Protein AF-A0A2D6NAE9-F1 (afdb_monomer)

pLDDT: mean 91.31, std 7.43, range [67.5, 97.75]

Mean predicted aligned error: 3.74 Å

Structure (mmCIF, N/CA/C/O backbone):
data_AF-A0A2D6NAE9-F1
#
_entry.id   AF-A0A2D6NAE9-F1
#
loop_
_atom_site.group_PDB
_atom_site.id
_atom_site.type_symbol
_atom_site.label_atom_id
_atom_site.label_alt_id
_atom_site.label_comp_id
_atom_site.label_asym_id
_atom_site.label_enti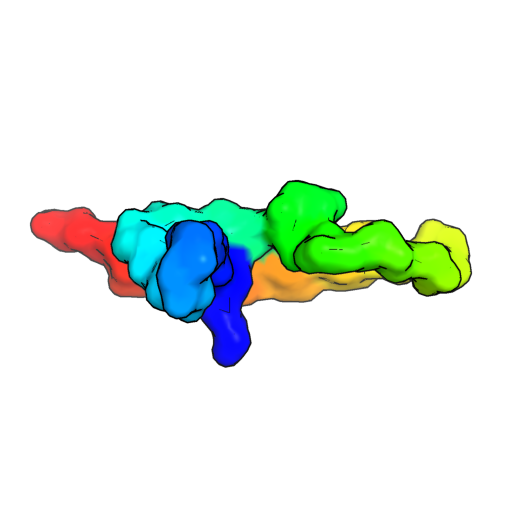ty_id
_atom_site.label_seq_id
_atom_site.pdbx_PDB_ins_code
_atom_site.Cartn_x
_atom_site.Cartn_y
_atom_site.Cartn_z
_atom_site.occupancy
_atom_site.B_iso_or_equiv
_atom_site.auth_seq_id
_atom_site.auth_comp_id
_atom_site.auth_asym_id
_atom_site.auth_atom_id
_atom_site.pdbx_PDB_model_num
ATOM 1 N N . ARG A 1 1 ? -8.895 4.088 -3.466 1.00 67.50 1 ARG A N 1
ATOM 2 C CA . ARG A 1 1 ? -7.942 2.953 -3.549 1.00 67.50 1 ARG A CA 1
ATOM 3 C C . ARG A 1 1 ? -7.078 3.039 -2.304 1.00 67.50 1 ARG A C 1
ATOM 5 O O . ARG A 1 1 ? -6.393 4.039 -2.166 1.00 67.50 1 ARG A O 1
ATOM 12 N N . GLU A 1 2 ? -7.211 2.099 -1.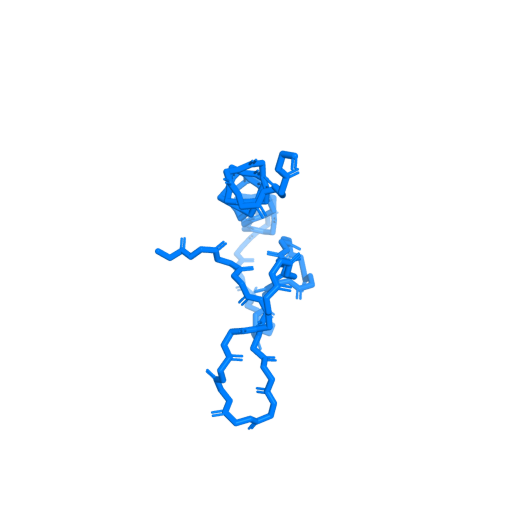371 1.00 85.81 2 GLU A N 1
ATOM 13 C CA . GLU A 1 2 ? -6.693 2.270 0.003 1.00 85.81 2 GLU A CA 1
ATOM 14 C C . GLU A 1 2 ? -5.390 1.517 0.276 1.00 85.81 2 GLU A C 1
ATOM 16 O O . GLU A 1 2 ? -4.738 1.757 1.286 1.00 85.81 2 GLU A O 1
ATOM 21 N N . MET A 1 3 ? -5.000 0.635 -0.651 1.00 95.62 3 MET A N 1
ATOM 22 C CA . MET A 1 3 ? -3.930 -0.349 -0.464 1.00 95.62 3 MET A CA 1
ATOM 23 C C . MET A 1 3 ? -4.174 -1.282 0.732 1.00 95.62 3 MET A C 1
ATOM 25 O O . MET A 1 3 ? -3.233 -1.749 1.371 1.00 95.62 3 MET A O 1
ATOM 29 N N . GLN A 1 4 ? -5.446 -1.544 1.041 1.00 96.69 4 GLN A N 1
ATOM 30 C CA . GLN A 1 4 ? -5.843 -2.516 2.049 1.00 96.69 4 GLN A CA 1
ATOM 31 C C . GLN A 1 4 ? -5.545 -3.932 1.547 1.00 96.69 4 GLN A C 1
ATOM 33 O O . GLN A 1 4 ? -5.807 -4.248 0.384 1.00 96.69 4 GLN A O 1
ATOM 38 N N . VAL A 1 5 ? -4.982 -4.769 2.415 1.00 96.50 5 VAL A N 1
ATOM 39 C CA . VAL A 1 5 ? -4.743 -6.182 2.105 1.00 96.50 5 VAL A CA 1
ATOM 40 C C . VAL A 1 5 ? -6.082 -6.900 2.028 1.00 96.50 5 VAL A C 1
ATOM 42 O O . VAL A 1 5 ? -6.968 -6.638 2.840 1.00 96.50 5 VAL A O 1
ATOM 45 N N . LEU A 1 6 ? -6.225 -7.791 1.052 1.00 95.44 6 LEU A N 1
ATOM 46 C CA . LEU A 1 6 ? -7.423 -8.600 0.875 1.00 95.44 6 LEU A CA 1
ATOM 47 C C . LEU A 1 6 ? -7.225 -9.983 1.499 1.00 95.44 6 LEU A C 1
ATOM 49 O O . LEU A 1 6 ? -6.127 -10.537 1.442 1.00 95.44 6 LEU A O 1
ATOM 53 N N . ASP A 1 7 ? -8.285 -10.525 2.085 1.00 96.19 7 ASP A N 1
ATOM 54 C CA . ASP A 1 7 ? -8.366 -11.932 2.452 1.00 96.19 7 ASP A CA 1
ATOM 55 C C . ASP A 1 7 ? -8.647 -12.818 1.225 1.00 96.19 7 ASP A C 1
ATOM 57 O O . ASP A 1 7 ? -8.769 -12.349 0.090 1.00 96.19 7 ASP A O 1
ATOM 61 N N . GLU A 1 8 ? -8.757 -14.125 1.456 1.00 96.50 8 GLU A N 1
ATOM 62 C CA . GLU A 1 8 ? -9.017 -15.118 0.408 1.00 96.50 8 GLU A CA 1
ATOM 63 C C . GLU A 1 8 ? -10.377 -14.930 -0.285 1.00 96.50 8 GLU A C 1
ATOM 65 O O . GLU A 1 8 ? -10.547 -15.340 -1.432 1.00 96.50 8 GLU A O 1
ATOM 70 N N . ALA A 1 9 ? -11.3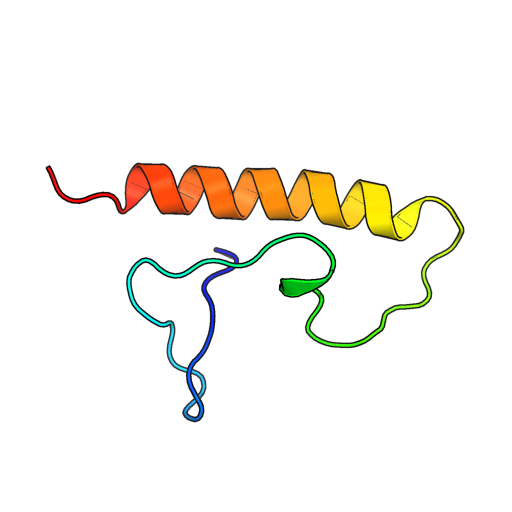38 -14.278 0.377 1.00 96.94 9 ALA A N 1
ATOM 71 C CA . ALA A 1 9 ? -12.643 -13.944 -0.185 1.00 96.94 9 ALA A CA 1
ATOM 72 C C . ALA A 1 9 ? -12.637 -12.598 -0.936 1.00 96.94 9 ALA A C 1
ATOM 74 O O . ALA A 1 9 ? -13.675 -12.170 -1.444 1.00 96.94 9 ALA A O 1
ATOM 75 N N . GLY A 1 10 ? -11.487 -11.918 -1.012 1.00 94.75 10 GLY A N 1
ATOM 76 C CA . GLY A 1 10 ? -11.349 -10.602 -1.631 1.00 94.75 10 GLY A CA 1
ATOM 77 C C . GLY A 1 10 ? -11.843 -9.449 -0.753 1.00 94.75 10 GLY A C 1
ATOM 78 O O . GLY A 1 10 ? -11.984 -8.330 -1.247 1.00 94.75 10 GLY A O 1
ATOM 79 N N . SER A 1 11 ? -12.111 -9.696 0.531 1.00 96.69 11 SER A N 1
ATOM 80 C CA . SER A 1 11 ? -12.541 -8.677 1.489 1.00 96.69 11 SER A CA 1
ATOM 81 C C . SER A 1 11 ? -11.341 -8.010 2.156 1.00 96.69 11 SER A C 1
ATOM 83 O O . SER A 1 11 ? -10.333 -8.645 2.452 1.00 96.69 11 SER A O 1
ATOM 85 N N . GLY A 1 12 ? -11.430 -6.702 2.395 1.00 95.75 12 GLY A N 1
ATOM 86 C CA . GLY A 1 12 ? -10.347 -5.948 3.021 1.00 95.75 12 GLY A CA 1
ATOM 87 C C . GLY A 1 12 ? -10.131 -6.3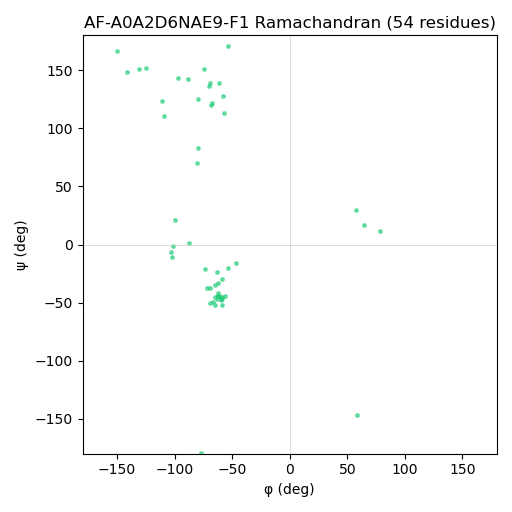45 4.483 1.00 95.75 12 GLY A C 1
ATOM 88 O O . GLY A 1 12 ? -11.026 -6.179 5.311 1.00 95.75 12 GLY A O 1
ATOM 89 N N . ILE A 1 13 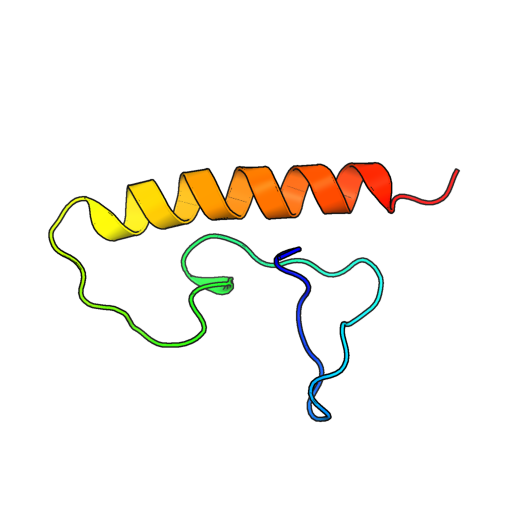? -8.923 -6.795 4.825 1.00 96.31 13 ILE A N 1
ATOM 90 C CA . ILE A 1 13 ? -8.538 -7.121 6.200 1.00 96.31 13 ILE A CA 1
ATOM 91 C C . ILE A 1 13 ? -8.479 -5.817 7.011 1.00 96.31 13 ILE A C 1
ATOM 93 O O . ILE A 1 13 ? -7.718 -4.904 6.660 1.00 96.31 13 ILE A O 1
ATOM 97 N N . PRO A 1 14 ? -9.271 -5.672 8.092 1.00 95.31 14 PRO A N 1
ATOM 98 C CA . PRO A 1 14 ? -9.333 -4.423 8.838 1.00 95.31 14 PRO A CA 1
ATOM 99 C C . PRO A 1 14 ? -7.964 -3.998 9.366 1.00 95.31 14 PRO A C 1
ATOM 101 O O . PRO A 1 14 ? -7.295 -4.752 10.071 1.00 95.31 14 PRO A O 1
ATOM 104 N N . ARG A 1 15 ? -7.588 -2.748 9.067 1.00 94.81 15 ARG A N 1
ATOM 105 C CA . ARG A 1 15 ? -6.348 -2.099 9.533 1.00 94.81 15 ARG A CA 1
ATOM 106 C C . ARG A 1 15 ? -5.050 -2.739 9.020 1.00 94.81 15 ARG A C 1
ATOM 108 O O . ARG A 1 15 ? -3.985 -2.441 9.555 1.00 94.81 15 ARG A O 1
ATOM 115 N N . LEU A 1 16 ? -5.121 -3.563 7.977 1.00 96.94 16 LEU A N 1
ATOM 116 C CA . LEU A 1 16 ? -3.948 -4.129 7.322 1.00 96.94 16 LEU A CA 1
ATOM 117 C C . LEU A 1 16 ? -3.788 -3.540 5.919 1.00 96.94 16 LEU A C 1
ATOM 119 O O . LEU A 1 16 ? -4.687 -3.636 5.085 1.00 96.94 16 LEU A O 1
ATOM 123 N N . TYR A 1 17 ? -2.623 -2.951 5.659 1.00 96.94 17 TYR A N 1
ATOM 124 C CA . TYR A 1 17 ? -2.298 -2.290 4.397 1.00 96.94 17 TYR A CA 1
ATOM 125 C C . TYR A 1 17 ? -0.942 -2.769 3.885 1.00 96.94 17 TYR A C 1
ATOM 127 O O . TYR A 1 17 ? -0.062 -3.107 4.678 1.00 96.94 17 TYR A O 1
ATOM 135 N N . ALA A 1 18 ? -0.762 -2.770 2.567 1.00 96.81 18 ALA A N 1
ATOM 136 C CA . ALA A 1 18 ? 0.487 -3.140 1.910 1.00 96.81 18 ALA A CA 1
ATOM 137 C C . ALA A 1 18 ? 0.968 -2.022 0.980 1.00 96.81 18 ALA A C 1
ATOM 139 O O . ALA A 1 18 ? 0.183 -1.243 0.453 1.00 96.81 18 ALA A O 1
ATOM 140 N N . ALA A 1 19 ? 2.276 -1.935 0.770 1.00 96.56 19 ALA A N 1
ATOM 141 C CA . ALA A 1 19 ? 2.889 -0.960 -0.122 1.00 96.56 19 ALA A CA 1
ATOM 142 C C . ALA A 1 19 ? 4.179 -1.525 -0.721 1.00 96.56 19 ALA A C 1
ATOM 144 O O . ALA A 1 19 ? 4.709 -2.536 -0.252 1.00 96.56 19 ALA A O 1
ATOM 145 N N . GLY A 1 20 ? 4.686 -0.862 -1.759 1.00 93.81 20 GLY A N 1
ATOM 146 C CA . GLY A 1 20 ? 5.861 -1.309 -2.496 1.00 93.81 20 GLY A CA 1
ATOM 147 C C . GLY A 1 20 ? 5.663 -2.701 -3.087 1.00 93.81 20 GLY A C 1
ATOM 148 O O . GLY A 1 20 ? 4.547 -3.078 -3.446 1.00 93.81 20 GLY A O 1
ATOM 149 N N . VAL A 1 21 ? 6.750 -3.467 -3.156 1.00 91.25 21 VAL A N 1
ATOM 150 C CA . VAL A 1 21 ? 6.760 -4.816 -3.747 1.00 91.25 21 VAL A CA 1
ATOM 151 C C . VAL A 1 21 ? 5.786 -5.779 -3.058 1.00 91.25 21 VAL A C 1
ATOM 153 O O . VAL A 1 21 ? 5.208 -6.633 -3.713 1.00 91.25 21 VAL A O 1
ATOM 156 N N . ASN A 1 22 ? 5.518 -5.593 -1.761 1.00 91.00 22 ASN A N 1
ATOM 157 C CA . ASN A 1 22 ? 4.557 -6.417 -1.019 1.00 91.00 22 ASN A CA 1
ATOM 158 C C . ASN A 1 22 ? 3.094 -6.103 -1.382 1.00 91.00 22 ASN A C 1
ATOM 160 O O . ASN A 1 22 ? 2.211 -6.912 -1.117 1.00 91.00 22 ASN A O 1
ATOM 164 N N . GLY A 1 23 ? 2.823 -4.918 -1.938 1.00 89.44 23 GLY A N 1
ATOM 165 C CA . GLY A 1 23 ? 1.501 -4.510 -2.431 1.00 89.44 23 GLY A CA 1
ATOM 166 C C . GLY A 1 23 ? 1.357 -4.607 -3.954 1.00 89.44 23 GLY A C 1
ATOM 167 O O . GLY A 1 23 ? 0.298 -4.284 -4.491 1.00 89.44 23 GLY A O 1
ATOM 168 N N . GLU A 1 24 ? 2.414 -5.016 -4.657 1.00 86.12 24 GLU A N 1
ATOM 169 C CA . GLU A 1 24 ? 2.460 -5.191 -6.108 1.00 86.12 24 GLU A CA 1
ATOM 170 C C . GLU A 1 24 ? 1.794 -6.536 -6.449 1.00 86.12 24 GLU A C 1
ATOM 172 O O . GLU A 1 24 ? 2.446 -7.568 -6.532 1.00 86.12 24 GLU A O 1
ATOM 177 N N . GLY A 1 25 ? 0.458 -6.553 -6.541 1.00 78.44 25 GLY A N 1
ATOM 178 C CA . GLY A 1 25 ? -0.336 -7.794 -6.617 1.00 78.44 25 GLY A CA 1
ATOM 179 C C . GLY A 1 25 ? 0.060 -8.791 -7.722 1.00 78.44 25 GLY A C 1
ATOM 180 O O . GLY A 1 25 ? -0.262 -9.970 -7.617 1.00 78.44 25 GLY A O 1
ATOM 181 N N . ALA A 1 26 ? 0.771 -8.347 -8.758 1.00 77.38 26 ALA A N 1
ATOM 1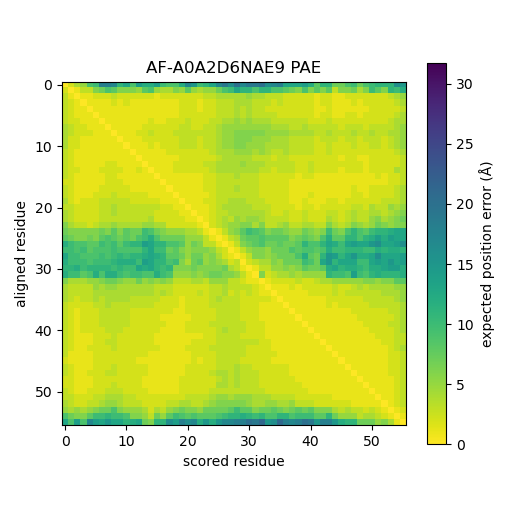82 C CA . ALA A 1 26 ? 1.481 -9.203 -9.701 1.00 77.38 26 ALA A CA 1
ATOM 183 C C . ALA A 1 26 ? 2.808 -8.536 -10.069 1.00 77.38 26 ALA A C 1
ATOM 185 O O . ALA A 1 26 ? 2.868 -7.309 -10.131 1.00 77.38 26 ALA A O 1
ATOM 186 N N . ALA A 1 27 ? 3.839 -9.337 -10.359 1.00 74.44 27 ALA A N 1
ATOM 187 C CA . ALA A 1 27 ? 5.124 -8.817 -10.813 1.00 74.44 27 ALA A CA 1
ATOM 188 C C . ALA A 1 27 ? 4.929 -7.977 -12.084 1.00 74.44 27 ALA A C 1
ATOM 190 O O . ALA A 1 27 ? 4.569 -8.509 -13.139 1.00 74.44 27 ALA A O 1
ATOM 191 N N . PHE A 1 28 ? 5.160 -6.669 -11.982 1.00 79.00 28 PHE A N 1
ATOM 192 C CA . PHE A 1 28 ? 5.061 -5.758 -13.106 1.00 79.00 28 PHE A CA 1
ATOM 193 C C . PHE A 1 28 ? 6.458 -5.285 -13.499 1.00 79.00 28 PHE A C 1
ATOM 195 O O . PHE A 1 28 ? 7.111 -4.511 -12.803 1.00 79.00 28 PHE A O 1
ATOM 202 N N . LEU A 1 29 ? 6.919 -5.735 -14.667 1.00 78.19 29 LEU A N 1
ATOM 203 C CA . LEU A 1 29 ? 8.190 -5.298 -15.242 1.00 78.19 29 LEU A CA 1
ATOM 204 C C . LEU A 1 29 ? 8.019 -3.938 -15.925 1.00 78.19 29 LEU A C 1
ATOM 206 O O . LEU A 1 29 ? 8.047 -3.813 -17.149 1.00 78.19 29 LEU A O 1
ATOM 210 N N . GLY A 1 30 ? 7.816 -2.905 -15.113 1.00 76.12 30 GLY A N 1
ATOM 211 C CA . GLY A 1 30 ? 7.985 -1.528 -15.548 1.00 76.12 30 GLY A CA 1
ATOM 212 C C . GLY A 1 30 ? 9.473 -1.201 -15.670 1.00 76.12 30 GLY A C 1
ATOM 213 O O . GLY A 1 30 ? 10.299 -1.778 -14.968 1.00 76.12 30 GLY A O 1
ATOM 214 N N . GLY A 1 31 ? 9.840 -0.280 -16.565 1.00 84.69 31 GLY A N 1
ATOM 215 C CA . GLY A 1 31 ? 11.240 0.134 -16.733 1.00 84.69 31 GLY A CA 1
ATOM 216 C C . GLY A 1 31 ? 11.909 0.585 -15.420 1.00 84.69 31 GLY A C 1
ATOM 217 O O . GLY A 1 31 ? 11.242 0.791 -14.413 1.00 84.69 31 GLY A O 1
ATOM 218 N N . HIS A 1 32 ? 13.227 0.805 -15.449 1.00 80.31 32 HIS A N 1
ATOM 219 C CA . HIS A 1 32 ? 14.132 0.971 -14.291 1.00 80.31 32 HIS A CA 1
ATOM 220 C C . HIS A 1 32 ? 13.706 1.915 -13.135 1.00 80.31 32 HIS A C 1
ATOM 222 O O . HIS A 1 32 ? 14.283 1.833 -12.057 1.00 80.31 32 HIS A O 1
ATOM 228 N N . GLY A 1 33 ? 12.714 2.795 -13.306 1.00 87.38 33 GLY A N 1
ATOM 229 C CA . GLY A 1 33 ? 12.176 3.660 -12.242 1.00 87.38 33 GLY A CA 1
ATOM 230 C C . GLY A 1 33 ? 10.827 3.225 -11.655 1.00 87.38 33 GLY A C 1
ATOM 231 O O . GLY A 1 33 ? 10.358 3.836 -10.694 1.00 87.38 33 GLY A O 1
ATOM 232 N N . HIS A 1 34 ? 10.182 2.199 -12.215 1.00 91.38 34 HIS A N 1
ATOM 233 C CA . HIS A 1 34 ? 8.804 1.849 -11.878 1.00 91.38 34 HIS A CA 1
ATOM 234 C C . HIS A 1 34 ? 8.645 1.438 -10.414 1.00 91.38 34 HIS A C 1
ATOM 236 O O . HIS A 1 34 ? 7.771 1.965 -9.734 1.00 91.38 34 HIS A O 1
ATOM 242 N N . HIS A 1 35 ? 9.517 0.567 -9.902 1.00 90.44 35 HIS A N 1
ATOM 243 C CA . HIS A 1 35 ? 9.409 0.081 -8.524 1.00 90.44 35 HIS A CA 1
ATOM 244 C C . HIS A 1 35 ? 9.557 1.201 -7.486 1.00 90.44 35 HIS A C 1
ATOM 246 O O . HIS A 1 35 ? 8.891 1.166 -6.455 1.00 90.44 35 HIS A O 1
ATOM 252 N N . LEU A 1 36 ? 10.373 2.225 -7.764 1.00 92.19 36 LEU A N 1
ATOM 253 C CA . LEU A 1 36 ? 10.488 3.393 -6.886 1.00 92.19 36 LEU A CA 1
ATOM 254 C C . LEU A 1 36 ? 9.210 4.227 -6.910 1.00 92.19 36 LEU A C 1
ATOM 256 O O . LEU A 1 36 ? 8.657 4.525 -5.854 1.00 92.19 36 LEU A O 1
ATOM 260 N N . ALA A 1 37 ? 8.715 4.566 -8.104 1.00 92.94 37 ALA A N 1
ATOM 261 C CA . ALA A 1 37 ? 7.459 5.299 -8.243 1.00 92.94 37 ALA A CA 1
ATOM 262 C C . ALA A 1 37 ? 6.303 4.552 -7.554 1.00 92.94 37 ALA A C 1
ATOM 264 O O . ALA A 1 37 ? 5.551 5.144 -6.780 1.00 92.94 37 ALA A O 1
ATOM 265 N N . TRP A 1 38 ? 6.225 3.236 -7.759 1.00 93.06 38 TRP A N 1
ATOM 266 C CA . TRP A 1 38 ? 5.265 2.356 -7.105 1.00 93.06 38 TRP A CA 1
ATOM 267 C C . TRP A 1 38 ? 5.396 2.395 -5.581 1.00 93.06 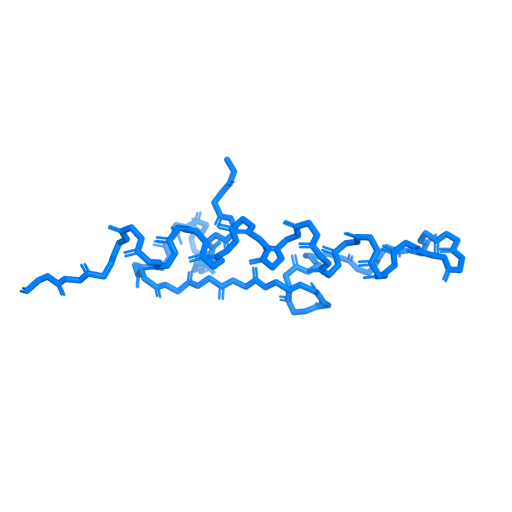38 TRP A C 1
ATOM 269 O O . TRP A 1 38 ? 4.411 2.655 -4.889 1.00 93.06 38 TRP A O 1
ATOM 279 N N . ALA A 1 39 ? 6.600 2.198 -5.041 1.00 94.12 39 ALA A N 1
ATOM 280 C CA . ALA A 1 39 ? 6.839 2.203 -3.602 1.00 94.12 39 ALA A CA 1
ATOM 281 C C . ALA A 1 39 ? 6.444 3.532 -2.947 1.00 94.12 39 ALA A 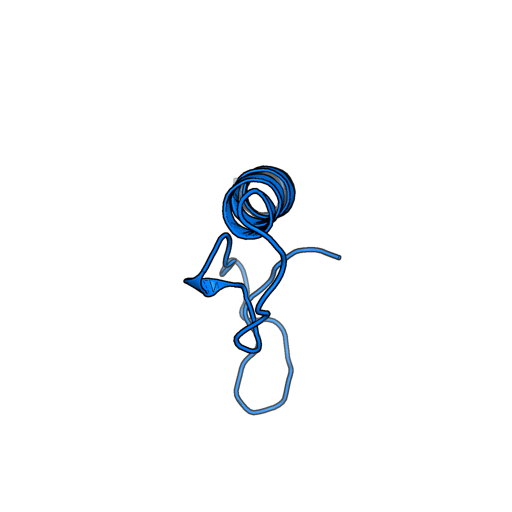C 1
ATOM 283 O O . ALA A 1 39 ? 5.743 3.523 -1.935 1.00 94.12 39 ALA A O 1
ATOM 284 N N . PHE A 1 40 ? 6.815 4.670 -3.541 1.00 95.94 40 PHE A N 1
ATOM 285 C CA . PHE A 1 40 ? 6.470 5.980 -2.989 1.00 95.94 40 PHE A CA 1
ATOM 286 C C . PHE A 1 40 ? 4.967 6.256 -3.042 1.00 95.94 40 PHE A C 1
ATOM 288 O O . PHE A 1 40 ? 4.373 6.620 -2.025 1.00 95.94 40 PHE A O 1
ATOM 295 N N . SER A 1 41 ? 4.327 6.049 -4.197 1.00 95.25 41 SER A N 1
ATOM 296 C CA . SER A 1 41 ? 2.893 6.317 -4.342 1.00 95.25 41 SER A CA 1
ATOM 297 C C . SER A 1 41 ? 2.045 5.389 -3.471 1.00 95.25 41 SER A C 1
ATOM 299 O O . SER A 1 41 ? 1.139 5.848 -2.775 1.00 95.25 41 SER A O 1
ATOM 301 N N . THR A 1 42 ? 2.342 4.087 -3.459 1.00 96.75 42 THR A N 1
ATOM 302 C CA . THR A 1 42 ? 1.598 3.129 -2.626 1.00 96.75 42 THR A CA 1
ATOM 303 C C . THR A 1 42 ? 1.863 3.329 -1.137 1.00 96.75 4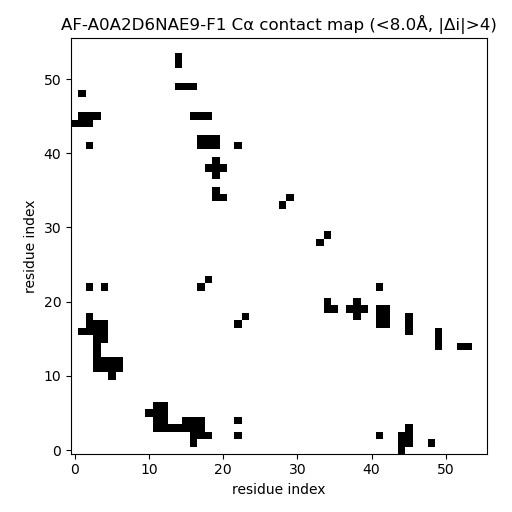2 THR A C 1
ATOM 305 O O . THR A 1 42 ? 0.918 3.255 -0.356 1.00 96.75 42 THR A O 1
ATOM 308 N N . GLY A 1 43 ? 3.095 3.668 -0.741 1.00 97.00 43 GLY A N 1
ATOM 309 C CA . GLY A 1 43 ? 3.450 3.974 0.646 1.00 97.00 43 GLY A CA 1
ATOM 310 C C . GLY A 1 43 ? 2.692 5.181 1.191 1.00 97.00 43 GLY A C 1
ATOM 311 O O . GLY A 1 43 ? 2.137 5.115 2.287 1.00 97.00 43 GLY A O 1
ATOM 312 N N . GLN A 1 44 ? 2.583 6.256 0.405 1.00 97.75 44 GLN A N 1
ATOM 313 C CA . GLN A 1 44 ? 1.797 7.432 0.784 1.00 97.75 44 GLN A CA 1
ATOM 314 C C . GLN A 1 44 ? 0.315 7.083 0.992 1.00 97.75 44 GLN A C 1
ATOM 316 O O . GLN A 1 44 ? -0.292 7.505 1.982 1.00 97.75 44 GLN A O 1
ATOM 321 N N . ILE A 1 45 ? -0.269 6.305 0.075 1.00 97.38 45 ILE A N 1
ATOM 322 C CA . ILE A 1 45 ? -1.676 5.894 0.150 1.00 97.38 45 ILE A CA 1
ATOM 323 C C . ILE A 1 45 ? -1.904 4.992 1.370 1.00 97.38 45 ILE A C 1
ATOM 325 O O . ILE A 1 45 ? -2.784 5.280 2.181 1.00 97.38 45 ILE A O 1
ATOM 329 N N . ALA A 1 46 ? -1.104 3.934 1.528 1.00 97.44 46 ALA A N 1
ATOM 330 C CA . ALA A 1 46 ? -1.217 2.990 2.638 1.00 97.44 46 ALA A CA 1
ATOM 331 C C . ALA A 1 46 ? -1.038 3.690 3.992 1.00 97.44 46 ALA A C 1
ATOM 333 O O . ALA A 1 46 ? -1.870 3.534 4.882 1.00 97.44 46 ALA A O 1
ATOM 334 N N . GLY A 1 47 ? -0.004 4.527 4.129 1.00 97.00 47 GLY A N 1
ATOM 335 C CA . GLY A 1 47 ? 0.279 5.263 5.362 1.00 97.00 47 GLY A CA 1
ATOM 336 C C . GLY A 1 47 ? -0.838 6.237 5.745 1.00 97.00 47 GLY A C 1
ATOM 337 O O . GLY A 1 47 ? -1.238 6.291 6.907 1.00 97.00 47 GLY A O 1
ATOM 338 N N . THR A 1 48 ? -1.405 6.954 4.767 1.00 97.50 48 THR A N 1
ATOM 339 C CA . THR A 1 48 ? -2.528 7.876 5.011 1.00 97.50 48 THR A CA 1
ATOM 340 C C . THR A 1 48 ? -3.762 7.134 5.526 1.00 97.50 48 THR A C 1
ATOM 342 O O . THR A 1 48 ? -4.400 7.590 6.474 1.00 97.50 48 THR A O 1
ATOM 345 N N . ASN A 1 49 ? -4.101 5.988 4.930 1.00 96.94 49 ASN A N 1
ATOM 346 C CA . ASN A 1 49 ? -5.259 5.202 5.363 1.00 96.94 49 ASN A CA 1
ATOM 347 C C . ASN A 1 49 ? -5.015 4.505 6.706 1.00 96.94 49 ASN A C 1
ATOM 349 O O . ASN A 1 49 ? -5.914 4.484 7.544 1.00 96.94 49 ASN A O 1
ATOM 353 N N . ALA A 1 50 ? -3.798 4.015 6.957 1.00 96.56 50 ALA A N 1
ATOM 354 C CA . ALA A 1 50 ? -3.421 3.449 8.248 1.00 96.56 50 ALA A CA 1
ATOM 355 C C . ALA A 1 50 ? -3.587 4.469 9.385 1.00 96.56 50 ALA A C 1
ATOM 357 O O . ALA A 1 50 ? -4.227 4.168 10.392 1.00 96.56 50 ALA A O 1
ATOM 358 N N . ALA A 1 51 ? -3.098 5.698 9.192 1.00 96.56 51 ALA A N 1
ATOM 359 C CA . ALA A 1 51 ? -3.250 6.776 10.167 1.00 96.56 51 ALA A CA 1
ATOM 360 C C . ALA A 1 51 ? -4.724 7.136 10.415 1.00 96.56 51 ALA A C 1
ATOM 362 O O . ALA A 1 51 ? -5.143 7.276 11.560 1.00 96.56 51 ALA A O 1
ATOM 363 N N . ARG A 1 52 ? -5.531 7.244 9.350 1.00 95.44 52 ARG A N 1
ATOM 364 C CA . ARG A 1 52 ? -6.968 7.561 9.450 1.00 95.44 52 ARG A CA 1
ATOM 365 C C . ARG A 1 52 ? -7.782 6.482 10.165 1.00 95.44 52 ARG A C 1
ATOM 367 O O . ARG A 1 52 ? -8.729 6.818 10.862 1.00 95.44 52 ARG A O 1
ATOM 374 N N . ASN A 1 53 ? -7.421 5.213 9.986 1.00 93.94 53 ASN A N 1
ATOM 375 C CA . ASN A 1 53 ? -8.146 4.061 10.530 1.00 93.94 53 ASN A CA 1
ATOM 376 C C . ASN A 1 53 ? -7.505 3.496 11.811 1.00 93.94 53 ASN A C 1
ATOM 378 O O . ASN A 1 53 ? -7.727 2.334 12.164 1.00 93.94 53 ASN A O 1
ATOM 382 N N . THR A 1 54 ? -6.695 4.300 12.503 1.00 91.19 54 THR A N 1
ATOM 383 C CA . THR A 1 54 ? -6.173 3.956 13.829 1.00 91.19 54 THR A CA 1
ATOM 384 C C . THR A 1 54 ? -7.260 4.236 14.877 1.00 91.19 54 THR A C 1
ATOM 386 O O . THR A 1 54 ? -7.782 5.350 14.901 1.00 91.19 54 THR A O 1
ATOM 389 N N . PRO A 1 55 ? -7.641 3.257 15.722 1.00 84.19 55 PRO A N 1
ATOM 390 C CA . PRO A 1 55 ? -8.577 3.492 16.819 1.00 84.19 55 PRO A CA 1
ATOM 391 C C . PRO A 1 55 ? -8.014 4.525 17.802 1.00 84.19 55 PRO A C 1
ATOM 393 O O . PRO A 1 55 ? -6.820 4.485 18.103 1.00 84.19 55 PRO A O 1
ATOM 396 N N . VAL A 1 56 ? -8.877 5.422 18.283 1.00 76.94 56 VAL A N 1
ATOM 397 C CA . VAL A 1 56 ? -8.576 6.365 19.375 1.00 76.94 56 VAL A CA 1
ATOM 398 C C . VAL A 1 56 ? -8.705 5.710 20.742 1.00 76.94 56 VAL A C 1
ATOM 400 O O . VAL A 1 56 ? -9.567 4.811 20.882 1.00 76.94 56 VAL A O 1
#

Solvent-accessible surface area (backbone atoms only — not comparable to full-atom values): 3396 Å² total; per-residue (Å²): 133,53,43,54,37,60,48,97,86,67,46,68,43,85,87,38,60,32,37,30,78,82,46,47,91,58,94,71,92,56,64,101,59,38,68,59,55,45,25,55,56,33,37,54,41,17,51,53,45,49,64,71,64,52,85,131

Radius of gyration: 12.22 Å; Cα contacts (8 Å, |Δi|>4): 58; chains: 1; bounding box: 27×23×36 Å

Foldseek 3Di:
DQQFDADPVRHGDQLHHDFQPRSPPDDDPDPPCVSVVRRVVRVVRNVVNSVVRDDD

Sequence (56 aa):
REMQVLDEAGSGIPRLYAAGVNGEGAAFLGGHGHHLAWAFSTGQIAGTNAARNTPV

Secondary structure (DSSP, 8-state):
---EEE-TTSPEEEEEE--GGGG-SS-----TTHHHHHHHHHHHHHHHHHHHT---